Protein AF-A0AAW2TU10-F1 (afdb_monomer)

Structure (mmCIF, N/CA/C/O backbone):
data_AF-A0AAW2TU10-F1
#
_entry.id   AF-A0AAW2TU10-F1
#
loop_
_atom_site.group_PDB
_atom_site.id
_atom_site.type_symbol
_atom_site.label_atom_id
_atom_site.label_alt_id
_atom_site.label_comp_id
_atom_site.label_asym_id
_atom_site.label_entity_id
_atom_site.label_seq_id
_atom_site.pdbx_PDB_ins_code
_atom_site.Cartn_x
_atom_site.Cartn_y
_atom_site.Cartn_z
_atom_site.occupancy
_atom_site.B_iso_or_equiv
_atom_site.auth_seq_id
_atom_site.auth_comp_id
_atom_site.auth_asym_id
_atom_site.auth_atom_id
_atom_site.pdbx_PDB_model_num
ATOM 1 N N . MET A 1 1 ? -33.633 -4.666 -66.657 1.00 37.41 1 MET A N 1
ATOM 2 C CA . MET A 1 1 ? -32.941 -5.934 -66.946 1.00 37.41 1 MET A CA 1
ATOM 3 C C . MET A 1 1 ? -31.735 -5.955 -66.036 1.00 37.41 1 MET A C 1
ATOM 5 O O . MET A 1 1 ? -30.834 -5.162 -66.259 1.00 37.41 1 MET A O 1
ATOM 9 N N . GLU A 1 2 ? -31.942 -6.412 -64.800 1.00 37.62 2 GLU A N 1
ATOM 10 C CA . GLU A 1 2 ? -31.821 -7.821 -64.332 1.00 37.62 2 GLU A CA 1
ATOM 11 C C . GLU A 1 2 ? -30.441 -7.938 -63.654 1.00 37.62 2 GLU A C 1
ATOM 13 O O . GLU A 1 2 ? -29.448 -7.548 -64.259 1.00 37.62 2 GLU A O 1
ATOM 18 N N . GLU A 1 3 ? -30.399 -8.005 -62.314 1.00 40.38 3 GLU A N 1
ATOM 19 C CA . GLU A 1 3 ? -30.265 -9.246 -61.502 1.00 40.38 3 GLU A CA 1
ATOM 20 C C . GLU A 1 3 ? -28.867 -9.877 -61.690 1.00 40.38 3 GLU A C 1
ATOM 22 O O . GLU A 1 3 ? -28.366 -9.919 -62.801 1.00 40.38 3 GLU A O 1
ATOM 27 N N . GLU A 1 4 ? -28.089 -10.367 -60.729 1.00 40.44 4 GLU A N 1
ATOM 28 C CA . GLU A 1 4 ? -28.234 -10.842 -59.349 1.00 40.44 4 GLU A CA 1
ATOM 29 C C . GLU A 1 4 ? -26.765 -11.012 -58.853 1.00 40.44 4 GLU A C 1
ATOM 31 O O . GLU A 1 4 ? -25.852 -11.184 -59.658 1.00 40.44 4 GLU A O 1
ATOM 36 N N . GLY A 1 5 ? -26.413 -10.802 -57.583 1.00 38.91 5 GLY A N 1
ATOM 37 C CA . GLY A 1 5 ? -26.233 -11.925 -56.652 1.00 38.91 5 GLY A CA 1
ATOM 38 C C . GLY A 1 5 ? -24.847 -12.595 -56.723 1.00 38.91 5 GLY A C 1
ATOM 39 O O . GLY A 1 5 ? -24.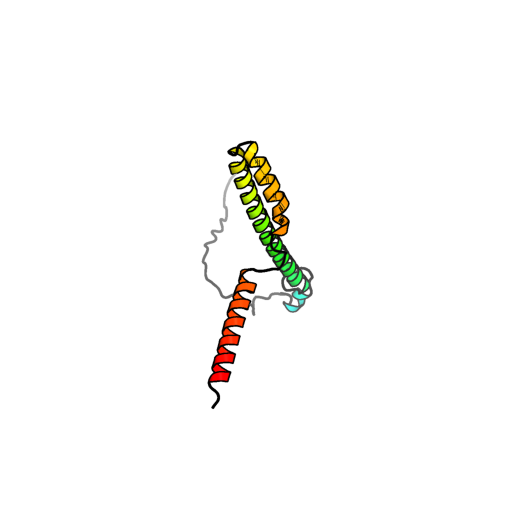516 -13.261 -57.694 1.00 38.91 5 GLY A O 1
ATOM 40 N N . GLY A 1 6 ? -24.033 -12.487 -55.662 1.00 33.84 6 GLY A N 1
ATOM 41 C CA . GLY A 1 6 ? -22.797 -13.281 -55.566 1.00 33.84 6 GLY A CA 1
ATOM 42 C C . GLY A 1 6 ? -21.847 -12.897 -54.434 1.00 33.84 6 GLY A C 1
ATOM 43 O O . GLY A 1 6 ? -20.725 -12.464 -54.681 1.00 33.84 6 GLY A O 1
ATOM 44 N N . GLY A 1 7 ? -22.287 -13.030 -53.180 1.00 38.28 7 GLY A N 1
ATOM 45 C CA . GLY A 1 7 ? -21.441 -12.822 -52.004 1.00 38.28 7 GLY A CA 1
ATOM 46 C C . GLY A 1 7 ? -20.338 -13.880 -51.877 1.00 38.28 7 GLY A C 1
ATOM 47 O O . GLY A 1 7 ? -20.618 -15.065 -51.720 1.00 38.28 7 GLY A O 1
ATOM 48 N N . PHE A 1 8 ? -19.075 -13.448 -51.875 1.00 37.19 8 PHE A N 1
ATOM 49 C CA . PHE A 1 8 ? -17.933 -14.286 -51.499 1.00 37.19 8 PHE A CA 1
ATOM 50 C C . PHE A 1 8 ? -17.799 -14.331 -49.970 1.00 37.19 8 PHE A C 1
ATOM 52 O O . PHE A 1 8 ? -17.086 -13.539 -49.354 1.00 37.19 8 PHE A O 1
ATOM 59 N N . GLY A 1 9 ? -18.508 -15.268 -49.341 1.00 45.56 9 GLY A N 1
ATOM 60 C CA . GLY A 1 9 ? -18.289 -15.629 -47.943 1.00 45.56 9 GLY A CA 1
ATOM 61 C C . GLY A 1 9 ? -16.978 -16.401 -47.788 1.00 45.56 9 GLY A C 1
ATOM 62 O O . GLY A 1 9 ? -16.918 -17.589 -48.095 1.00 45.56 9 GLY A O 1
ATOM 63 N N . LEU A 1 10 ? -15.920 -15.754 -47.287 1.00 49.28 10 LEU A N 1
ATOM 64 C CA . LEU A 1 10 ? -14.725 -16.467 -46.833 1.00 49.28 10 LEU A CA 1
ATOM 65 C C . LEU A 1 10 ? -15.007 -17.138 -45.481 1.00 49.28 10 LEU A C 1
ATOM 67 O O . LEU A 1 10 ? -14.795 -16.564 -44.413 1.00 49.28 10 LEU A O 1
ATOM 71 N N . SER A 1 11 ? -15.461 -18.388 -45.557 1.00 50.28 11 SER A N 1
ATOM 72 C CA . SER A 1 11 ? -15.429 -19.364 -44.468 1.00 50.28 11 SER A CA 1
ATOM 73 C C . SER A 1 11 ? -13.989 -19.553 -43.985 1.00 50.28 11 SER A C 1
ATOM 75 O O . SER A 1 11 ? -13.202 -20.292 -44.581 1.00 50.28 11 SER A O 1
ATOM 77 N N . LYS A 1 12 ? -13.617 -18.867 -42.902 1.00 54.81 12 LYS A N 1
ATOM 78 C CA . LYS A 1 12 ? -12.329 -19.054 -42.234 1.00 54.81 12 LYS A CA 1
ATOM 79 C C . LYS A 1 12 ? -12.439 -20.256 -41.299 1.00 54.81 12 LYS A C 1
ATOM 81 O O . LYS A 1 12 ? -12.749 -20.106 -40.122 1.00 54.81 12 LYS A O 1
ATOM 86 N N . ASN A 1 13 ? -12.192 -21.448 -41.842 1.00 47.38 13 ASN A N 1
ATOM 87 C CA . ASN A 1 13 ? -11.979 -22.642 -41.032 1.00 47.38 13 ASN A CA 1
ATOM 88 C C . ASN A 1 13 ? -10.732 -22.434 -40.166 1.00 47.38 13 ASN A C 1
ATOM 90 O O . ASN A 1 13 ? -9.606 -22.384 -40.663 1.00 47.38 13 ASN A O 1
ATOM 94 N N . SER A 1 14 ? -10.958 -22.305 -38.863 1.00 49.09 14 SER A N 1
ATOM 95 C CA . SER A 1 14 ? -9.942 -22.357 -37.821 1.00 49.09 14 SER A CA 1
ATOM 96 C C . SER A 1 14 ? -9.292 -23.739 -37.811 1.00 49.09 14 SER A C 1
ATOM 98 O O . SER A 1 14 ? -9.788 -24.657 -37.165 1.00 49.09 14 SER A O 1
ATOM 100 N N . SER A 1 15 ? -8.175 -23.902 -38.517 1.00 46.59 15 SER A N 1
ATOM 101 C CA . SER A 1 15 ? -7.210 -24.947 -38.183 1.00 46.59 15 SER A CA 1
ATOM 102 C C . SER A 1 15 ? -6.131 -24.326 -37.310 1.00 46.59 15 SER A C 1
ATOM 104 O O . SER A 1 15 ? -5.138 -23.782 -37.798 1.00 46.59 15 SER A O 1
ATOM 106 N N . ASP A 1 16 ? -6.391 -24.394 -36.009 1.00 51.12 16 ASP A N 1
ATOM 107 C CA . ASP A 1 16 ? -5.378 -24.437 -34.968 1.00 51.12 16 ASP A CA 1
ATOM 108 C C . ASP A 1 16 ? -4.327 -25.484 -35.360 1.00 51.12 16 ASP A C 1
ATOM 110 O O . ASP A 1 16 ? -4.560 -26.694 -35.336 1.00 51.12 16 ASP A O 1
ATOM 114 N N . LYS A 1 17 ? -3.182 -24.997 -35.826 1.00 44.06 17 LYS A N 1
ATOM 115 C CA . LYS A 1 17 ? -1.930 -25.725 -35.725 1.00 44.06 17 LYS A CA 1
ATOM 116 C C . LYS A 1 17 ? -0.949 -24.751 -35.119 1.00 44.06 17 LYS A C 1
ATOM 118 O O . LYS A 1 17 ? -0.624 -23.746 -35.752 1.00 44.06 17 LYS A O 1
ATOM 123 N N . GLY A 1 18 ? -0.527 -25.061 -33.895 1.00 52.75 18 GLY A N 1
ATOM 124 C CA . GLY A 1 18 ? 0.584 -24.447 -33.179 1.00 52.75 18 GLY A CA 1
ATOM 125 C C . GLY A 1 18 ? 1.866 -24.481 -34.005 1.00 52.75 18 GLY A C 1
ATOM 126 O O . GLY A 1 18 ? 2.749 -25.302 -33.786 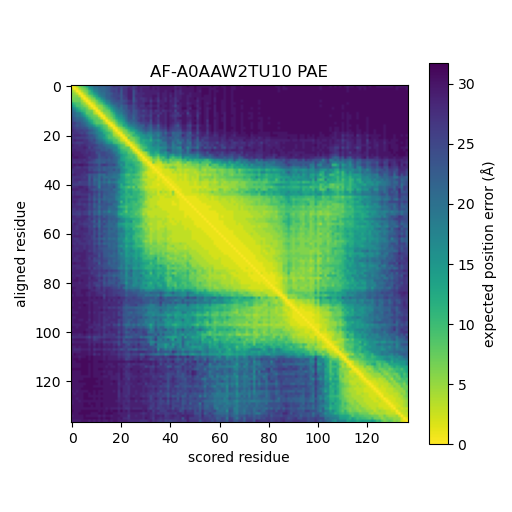1.00 52.75 18 GLY A O 1
ATOM 127 N N . GLY A 1 19 ? 1.933 -23.596 -34.995 1.00 47.69 19 GLY A N 1
ATOM 128 C CA . GLY A 1 19 ? 3.115 -23.317 -35.774 1.00 47.69 19 GLY A CA 1
ATOM 129 C C . GLY A 1 19 ? 4.019 -22.469 -34.912 1.00 47.69 19 GLY A C 1
ATOM 130 O O . GLY A 1 19 ? 3.788 -21.269 -34.766 1.00 47.69 19 GLY A O 1
ATOM 131 N N . GLU A 1 20 ? 5.019 -23.120 -34.331 1.00 56.62 20 GLU A N 1
ATOM 132 C CA . GLU A 1 20 ? 6.250 -22.486 -33.890 1.00 56.62 20 GLU A CA 1
ATOM 133 C C . GLU A 1 20 ? 6.677 -21.489 -34.972 1.00 56.62 20 GLU A C 1
ATOM 135 O O . GLU A 1 20 ? 7.026 -21.842 -36.100 1.00 56.62 20 GLU A O 1
ATOM 140 N N . VAL A 1 21 ? 6.475 -20.208 -34.674 1.00 56.91 21 VAL A N 1
ATOM 141 C CA . VAL A 1 21 ? 6.732 -19.135 -35.624 1.00 56.91 21 VAL A CA 1
ATOM 142 C C . VAL A 1 21 ? 8.235 -18.922 -35.615 1.00 56.91 21 VAL A C 1
ATOM 144 O O . VAL A 1 21 ? 8.762 -18.257 -34.728 1.00 56.91 21 VAL A O 1
ATOM 147 N N . ASP A 1 22 ? 8.926 -19.504 -36.594 1.00 57.62 22 ASP A N 1
ATOM 148 C CA . ASP A 1 22 ? 10.341 -19.245 -36.837 1.00 57.62 22 ASP A CA 1
ATOM 149 C C . ASP A 1 22 ? 10.561 -17.742 -37.058 1.00 57.62 22 ASP A C 1
ATOM 151 O O . ASP A 1 22 ? 10.367 -17.186 -38.146 1.00 57.62 22 ASP A O 1
ATOM 155 N N . TYR A 1 23 ? 10.993 -17.058 -35.999 1.00 57.81 23 TYR A N 1
ATOM 156 C CA . TYR A 1 23 ? 11.267 -15.617 -35.993 1.00 57.81 23 TYR A CA 1
ATOM 157 C C . TYR A 1 23 ? 12.421 -15.214 -36.923 1.00 57.81 23 TYR A C 1
ATOM 159 O O . TYR A 1 23 ? 12.670 -14.026 -37.120 1.00 57.81 23 TYR A O 1
ATOM 167 N N . LYS A 1 24 ? 13.141 -16.186 -37.497 1.00 60.34 24 LYS A N 1
ATOM 168 C CA . LYS A 1 24 ? 14.327 -15.953 -38.328 1.00 60.34 24 LYS A CA 1
ATOM 169 C C . LYS A 1 24 ? 14.009 -15.503 -39.754 1.00 60.34 24 LYS A C 1
ATOM 171 O O . LYS A 1 24 ? 14.825 -14.805 -40.344 1.00 60.34 24 LYS A O 1
ATOM 176 N N . THR A 1 25 ? 12.846 -15.850 -40.303 1.00 59.31 25 THR A N 1
ATOM 177 C CA . THR A 1 25 ? 12.554 -15.654 -41.740 1.00 59.31 25 THR A CA 1
ATOM 178 C C . THR A 1 25 ? 11.332 -14.780 -42.023 1.00 59.31 25 THR A C 1
ATOM 180 O O . THR A 1 25 ? 11.149 -14.343 -43.155 1.00 59.31 25 THR A O 1
ATOM 183 N N . LYS A 1 26 ? 10.521 -14.449 -41.008 1.00 55.91 26 LYS A N 1
ATOM 184 C CA . LYS A 1 26 ? 9.348 -13.556 -41.131 1.00 55.91 26 LYS A CA 1
ATOM 185 C C . LYS A 1 26 ? 9.603 -12.097 -40.735 1.00 55.91 26 LYS A C 1
ATOM 187 O O . LYS A 1 26 ? 8.665 -11.308 -40.664 1.00 55.91 26 LYS A O 1
ATOM 192 N N . ALA A 1 27 ? 10.852 -11.714 -40.489 1.00 58.12 27 ALA A N 1
ATOM 193 C CA . ALA A 1 27 ? 11.223 -10.347 -40.138 1.00 58.12 27 ALA A CA 1
ATOM 194 C C . ALA A 1 27 ? 11.395 -9.468 -41.393 1.00 58.12 27 ALA A C 1
ATOM 196 O O . ALA A 1 27 ? 12.466 -8.920 -41.638 1.00 58.12 27 ALA A O 1
ATOM 197 N N . GLY A 1 28 ? 10.347 -9.326 -42.210 1.00 58.50 28 GLY A N 1
ATOM 198 C CA . GLY A 1 28 ? 10.316 -8.269 -43.223 1.00 58.50 28 GLY A CA 1
ATOM 199 C C . GLY A 1 28 ? 10.424 -6.913 -42.525 1.00 58.50 28 GLY A C 1
ATOM 200 O O . GLY A 1 28 ? 9.566 -6.593 -41.710 1.00 58.50 28 GLY A O 1
ATOM 201 N N . THR A 1 29 ? 11.506 -6.167 -42.771 1.00 59.38 29 THR A N 1
ATOM 202 C CA . THR A 1 29 ? 11.783 -4.810 -42.245 1.00 59.38 29 THR A CA 1
ATOM 203 C C . THR A 1 29 ? 11.436 -4.611 -40.759 1.00 59.38 29 THR A C 1
ATOM 205 O O . THR A 1 29 ? 11.076 -3.518 -40.323 1.00 59.38 29 THR A O 1
ATOM 208 N N . ALA A 1 30 ? 11.526 -5.665 -39.945 1.00 65.69 30 ALA A N 1
ATOM 209 C CA . ALA A 1 30 ? 11.261 -5.558 -38.523 1.00 65.69 30 ALA A CA 1
ATOM 210 C C . ALA A 1 30 ? 12.488 -4.918 -37.884 1.00 65.69 30 ALA A C 1
ATOM 212 O O . ALA A 1 30 ? 13.593 -5.463 -37.927 1.00 65.69 30 ALA A O 1
ATOM 213 N N . TRP A 1 31 ? 12.309 -3.723 -37.328 1.00 69.00 31 TRP A N 1
ATOM 214 C CA . TRP A 1 31 ? 13.374 -3.059 -36.595 1.00 69.00 31 TRP A CA 1
ATOM 215 C C . TRP A 1 31 ? 13.884 -3.965 -35.474 1.00 69.00 31 TRP A C 1
ATOM 217 O O . TRP A 1 31 ? 13.093 -4.612 -34.785 1.00 69.00 31 TRP A O 1
ATOM 227 N N . SER A 1 32 ? 15.208 -4.019 -35.296 1.00 84.12 32 SER A N 1
ATOM 228 C CA . SER A 1 32 ? 15.818 -4.881 -34.285 1.00 84.12 32 SER A CA 1
ATOM 229 C C . SER A 1 32 ? 15.221 -4.591 -32.904 1.00 84.12 32 SER A C 1
ATOM 231 O O . SER A 1 32 ? 14.935 -3.445 -32.552 1.00 84.12 32 SER A O 1
ATOM 233 N N . HIS A 1 33 ? 15.041 -5.631 -32.090 1.00 75.12 33 HIS A N 1
ATOM 234 C CA . HIS A 1 33 ? 14.483 -5.500 -30.740 1.00 75.12 33 HIS A CA 1
ATOM 235 C C . HIS A 1 33 ? 15.261 -4.483 -29.877 1.00 75.12 33 HIS A C 1
ATOM 237 O O . HIS A 1 33 ? 14.684 -3.736 -29.088 1.00 75.12 33 HIS A O 1
ATOM 243 N N . SER A 1 34 ? 16.574 -4.385 -30.112 1.00 81.12 34 SER A N 1
ATOM 244 C CA . SER A 1 34 ? 17.448 -3.374 -29.510 1.00 81.12 34 SER A CA 1
ATOM 245 C C . SER A 1 34 ? 17.040 -1.936 -29.876 1.00 81.12 34 SER A C 1
ATOM 247 O O . SER A 1 34 ? 16.982 -1.071 -29.003 1.00 81.12 34 SER A O 1
ATOM 249 N N . PHE A 1 35 ? 16.668 -1.674 -31.134 1.00 85.50 35 PHE A N 1
ATOM 250 C CA . PHE A 1 35 ? 16.185 -0.360 -31.578 1.00 85.50 35 PHE A CA 1
ATOM 251 C C . PHE A 1 35 ? 14.812 -0.005 -30.996 1.00 85.50 35 PHE A C 1
ATOM 253 O O . PHE A 1 35 ? 14.539 1.160 -30.705 1.00 85.50 35 PHE A O 1
ATOM 260 N N . LEU A 1 36 ? 13.940 -0.994 -30.791 1.00 86.06 36 LEU A N 1
ATOM 261 C CA . LEU A 1 36 ? 12.633 -0.771 -30.172 1.00 86.06 36 LEU A CA 1
ATOM 262 C C . LEU A 1 36 ? 12.752 -0.399 -28.689 1.00 86.06 36 LEU A C 1
ATOM 264 O O . LEU A 1 36 ? 12.012 0.464 -28.233 1.00 86.06 36 LEU A O 1
ATOM 268 N N . ASN A 1 37 ? 13.727 -0.946 -27.959 1.00 86.50 37 ASN A N 1
ATOM 269 C CA . ASN A 1 37 ? 13.970 -0.593 -26.553 1.00 86.50 37 ASN A CA 1
ATOM 270 C C . ASN A 1 37 ? 14.380 0.872 -26.337 1.00 86.50 37 ASN A C 1
ATOM 272 O O . ASN A 1 37 ? 14.133 1.417 -25.258 1.00 86.50 37 ASN A O 1
ATOM 276 N N . GLN A 1 38 ? 14.939 1.519 -27.366 1.00 86.50 38 GLN A N 1
ATOM 277 C CA . GLN A 1 38 ? 15.234 2.957 -27.352 1.00 86.50 38 GLN A CA 1
ATOM 278 C C . GLN A 1 38 ? 13.970 3.819 -27.398 1.00 86.50 38 GLN A C 1
ATOM 280 O O . GLN A 1 38 ? 14.013 5.021 -27.143 1.00 86.50 38 GLN A O 1
ATOM 285 N N . LYS A 1 39 ? 12.825 3.226 -27.741 1.00 89.81 39 LYS A N 1
ATOM 286 C CA . LYS A 1 39 ? 11.570 3.954 -27.868 1.00 89.81 39 LYS A CA 1
ATOM 287 C C . LYS A 1 39 ? 10.877 4.046 -26.506 1.00 89.81 39 LYS A C 1
ATOM 289 O O . LYS A 1 39 ? 10.785 3.049 -25.786 1.00 89.81 39 LYS A O 1
ATOM 294 N N . PRO A 1 40 ? 10.307 5.213 -26.164 1.00 91.69 40 PRO A N 1
ATOM 295 C CA . PRO A 1 40 ? 9.758 5.474 -24.831 1.00 91.69 40 PRO A CA 1
ATOM 296 C C . PRO A 1 40 ? 8.505 4.652 -24.507 1.00 91.69 40 PRO A C 1
ATOM 298 O O . PRO A 1 40 ? 8.132 4.526 -23.343 1.00 91.69 40 PRO A O 1
ATOM 301 N N . TRP A 1 41 ? 7.848 4.099 -25.522 1.00 91.19 41 TRP A N 1
ATOM 302 C CA . TRP A 1 41 ? 6.628 3.304 -25.411 1.00 91.19 41 TRP A CA 1
ATOM 303 C C . TRP A 1 41 ? 6.887 1.795 -25.398 1.00 91.19 41 TRP A C 1
ATOM 305 O O . TRP A 1 41 ? 5.951 1.017 -25.230 1.00 91.19 41 TRP A O 1
ATOM 315 N N . HIS A 1 42 ? 8.133 1.350 -25.580 1.00 93.31 42 HIS A N 1
ATOM 316 C CA . HIS A 1 42 ? 8.412 -0.078 -25.622 1.00 93.31 42 HIS A CA 1
ATOM 317 C C . HIS A 1 42 ? 8.353 -0.678 -24.208 1.00 93.31 42 HIS A C 1
ATOM 319 O O . HIS A 1 42 ? 8.995 -0.149 -23.294 1.00 93.31 42 HIS A O 1
ATOM 325 N N . PRO A 1 43 ? 7.611 -1.776 -23.988 1.00 90.88 43 PRO A N 1
ATOM 326 C CA . PRO A 1 43 ? 7.344 -2.298 -22.646 1.00 90.88 43 PRO A CA 1
ATOM 327 C C . PRO A 1 43 ? 8.609 -2.769 -21.921 1.00 90.88 43 PRO A C 1
ATOM 329 O O . PRO A 1 43 ? 8.710 -2.643 -20.704 1.00 90.88 43 PRO A O 1
ATOM 3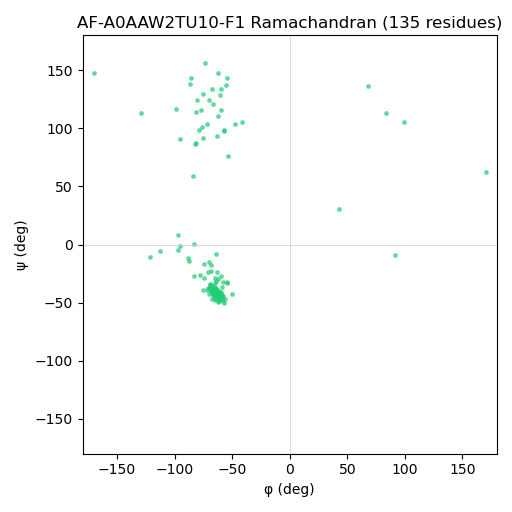32 N N . LEU A 1 44 ? 9.600 -3.257 -22.672 1.00 88.94 44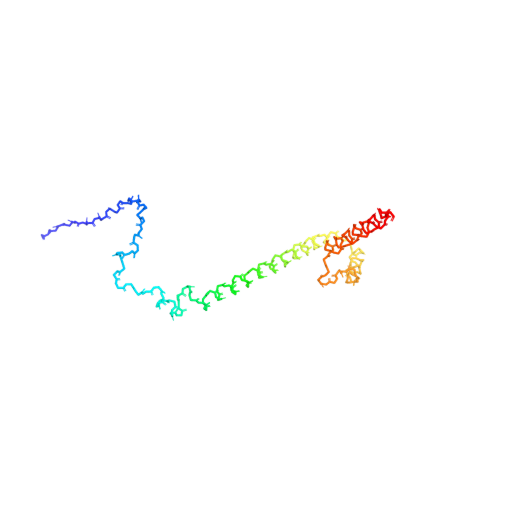 LEU A N 1
ATOM 333 C CA . LEU A 1 44 ? 10.885 -3.709 -22.135 1.00 88.94 44 LEU A CA 1
ATOM 334 C C . LEU A 1 44 ? 11.888 -2.567 -21.922 1.00 88.94 44 LEU A C 1
ATOM 336 O O . LEU A 1 44 ? 12.986 -2.814 -21.435 1.00 88.94 44 LEU A O 1
ATOM 340 N N . SER A 1 45 ? 11.529 -1.318 -22.225 1.00 92.94 45 SER A N 1
ATOM 341 C CA . SER A 1 45 ? 12.367 -0.168 -21.885 1.00 92.94 45 SER A CA 1
ATOM 342 C C . SER A 1 45 ? 12.425 0.015 -20.361 1.00 92.94 45 SER A C 1
ATOM 344 O O . SER A 1 45 ? 11.391 -0.019 -19.688 1.00 92.94 45 SER A O 1
ATOM 346 N N . TYR A 1 46 ? 13.618 0.237 -19.801 1.00 91.69 46 TYR A N 1
ATOM 347 C CA . TYR A 1 46 ? 13.829 0.375 -18.351 1.00 91.69 46 TYR A CA 1
ATOM 348 C C . TYR A 1 46 ? 12.877 1.384 -17.664 1.00 91.69 46 TYR A C 1
ATOM 350 O O . TYR A 1 46 ? 12.305 1.045 -16.623 1.00 91.69 46 TYR A O 1
ATOM 358 N N . PRO A 1 47 ? 12.590 2.575 -18.234 1.00 95.56 47 PRO A N 1
ATOM 359 C CA . PRO A 1 47 ? 11.612 3.499 -17.658 1.00 95.56 47 PRO A CA 1
ATOM 360 C C . PRO A 1 47 ? 10.205 2.902 -17.521 1.00 95.56 47 PRO A C 1
ATOM 362 O O . PRO A 1 47 ? 9.518 3.180 -16.540 1.00 95.56 47 PRO A O 1
ATOM 365 N N . ASN A 1 48 ? 9.771 2.068 -18.469 1.00 94.00 48 ASN A N 1
ATOM 366 C CA . ASN A 1 48 ? 8.466 1.407 -18.413 1.00 94.00 48 ASN A CA 1
ATOM 367 C C . ASN A 1 48 ? 8.451 0.262 -17.406 1.00 94.00 48 ASN A C 1
ATOM 369 O O . ASN A 1 48 ? 7.488 0.147 -16.650 1.00 94.00 48 ASN A O 1
ATOM 373 N N . GLN A 1 49 ? 9.534 -0.511 -17.315 1.00 94.19 49 GLN A N 1
ATOM 374 C CA . GLN A 1 49 ? 9.682 -1.526 -16.271 1.00 94.19 49 GLN A CA 1
ATOM 375 C C . GLN A 1 49 ? 9.607 -0.896 -14.871 1.00 94.19 49 GLN A C 1
ATOM 377 O O . GLN A 1 49 ? 8.870 -1.380 -14.015 1.00 94.19 49 GLN A O 1
ATOM 382 N N . ARG A 1 50 ? 10.273 0.249 -14.658 1.00 95.75 50 ARG A N 1
ATOM 383 C CA . ARG A 1 50 ? 10.190 1.005 -13.398 1.00 95.75 50 ARG A CA 1
ATOM 384 C C . ARG A 1 50 ? 8.774 1.509 -13.115 1.00 95.75 50 ARG A C 1
ATOM 386 O O . ARG A 1 50 ? 8.320 1.418 -11.980 1.00 95.75 50 ARG A O 1
ATOM 393 N N . ARG A 1 51 ? 8.068 2.050 -14.115 1.00 95.75 51 ARG A N 1
ATOM 394 C CA . ARG A 1 51 ? 6.668 2.491 -13.950 1.00 95.75 51 ARG A CA 1
ATOM 395 C C . ARG A 1 51 ? 5.762 1.327 -13.563 1.00 95.75 51 ARG A C 1
ATOM 397 O O . ARG A 1 51 ? 4.982 1.475 -12.629 1.00 95.75 51 ARG A O 1
ATOM 404 N N . LYS A 1 52 ? 5.908 0.183 -14.239 1.00 95.75 52 LYS A N 1
ATOM 405 C CA . LYS A 1 52 ? 5.189 -1.053 -13.920 1.00 95.75 52 LYS A CA 1
ATOM 406 C C . LYS A 1 52 ? 5.457 -1.471 -12.474 1.00 95.75 52 LYS A C 1
ATOM 408 O O . LYS A 1 52 ? 4.509 -1.620 -11.716 1.00 95.75 52 LYS A O 1
ATOM 413 N N . TRP A 1 53 ? 6.724 -1.528 -12.068 1.00 96.62 53 TRP A N 1
ATOM 414 C CA . TRP A 1 53 ? 7.105 -1.856 -10.694 1.00 96.62 53 TRP A CA 1
ATOM 415 C C . TRP A 1 53 ? 6.490 -0.898 -9.666 1.00 96.62 53 TRP A C 1
ATOM 417 O O . TRP A 1 53 ? 5.898 -1.332 -8.686 1.00 96.62 53 TRP A O 1
ATOM 427 N N . ILE A 1 54 ? 6.583 0.418 -9.881 1.00 96.75 54 ILE A N 1
ATOM 428 C CA . ILE A 1 54 ? 6.003 1.408 -8.957 1.00 96.75 54 ILE A CA 1
ATOM 429 C C . ILE A 1 54 ? 4.486 1.245 -8.873 1.00 96.75 54 ILE A C 1
ATOM 431 O O . ILE A 1 54 ? 3.928 1.331 -7.779 1.00 96.75 54 ILE A O 1
ATOM 435 N N . ALA A 1 55 ? 3.821 1.004 -10.003 1.00 97.44 55 ALA A N 1
ATOM 436 C CA . ALA A 1 55 ? 2.386 0.766 -10.038 1.00 97.44 55 ALA A CA 1
ATOM 437 C C . ALA A 1 55 ? 2.014 -0.504 -9.260 1.00 97.44 55 ALA A C 1
ATOM 439 O O . ALA A 1 55 ? 1.107 -0.452 -8.434 1.00 97.44 55 ALA A O 1
ATOM 440 N N . GLU A 1 56 ? 2.752 -1.599 -9.446 1.00 96.69 56 GLU A N 1
ATOM 441 C CA . GLU A 1 56 ? 2.573 -2.857 -8.710 1.00 96.69 56 GLU A CA 1
ATOM 442 C C . GLU A 1 56 ? 2.777 -2.670 -7.203 1.00 96.69 56 GLU A C 1
ATOM 444 O O . GLU A 1 56 ? 1.925 -3.063 -6.408 1.00 96.69 56 GLU A O 1
ATOM 449 N N . GLN A 1 57 ? 3.857 -1.996 -6.798 1.00 97.00 57 GLN A N 1
ATOM 450 C CA . GLN A 1 57 ? 4.134 -1.709 -5.388 1.00 97.00 57 GLN A CA 1
ATOM 451 C C . GLN A 1 57 ? 3.063 -0.806 -4.771 1.00 97.00 57 GLN A C 1
ATOM 453 O O . GLN A 1 57 ? 2.586 -1.053 -3.664 1.00 97.00 57 GLN A O 1
ATOM 458 N N . THR A 1 58 ? 2.639 0.229 -5.496 1.00 97.31 58 THR A N 1
ATOM 459 C CA . THR A 1 58 ? 1.596 1.152 -5.030 1.00 97.31 58 THR A CA 1
ATOM 460 C C . THR A 1 58 ? 0.247 0.445 -4.921 1.00 97.31 58 THR A C 1
ATOM 462 O O . THR A 1 58 ? -0.487 0.679 -3.962 1.00 97.31 58 THR A O 1
ATOM 465 N N . HIS A 1 59 ? -0.076 -0.434 -5.871 1.00 96.62 59 HIS A N 1
ATOM 466 C CA . HIS A 1 59 ? -1.295 -1.235 -5.851 1.00 96.62 59 HIS A CA 1
ATOM 467 C C . HIS A 1 59 ? -1.304 -2.206 -4.669 1.00 96.62 59 HIS A C 1
ATOM 469 O O . HIS A 1 59 ? -2.264 -2.197 -3.902 1.00 96.62 59 HIS A O 1
ATOM 475 N N . SER A 1 60 ? -0.209 -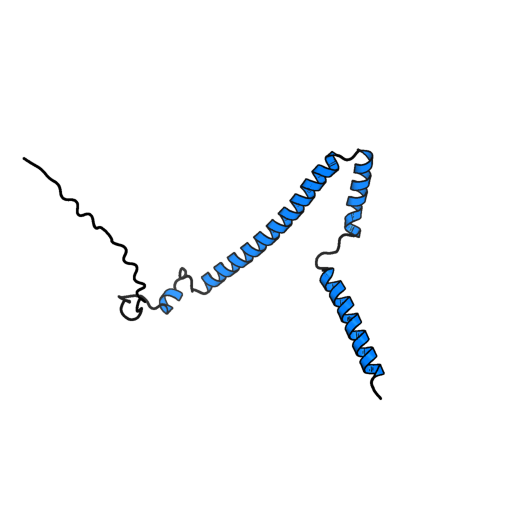2.943 -4.458 1.00 96.56 60 SER A N 1
ATOM 476 C CA . SER A 1 60 ? -0.033 -3.844 -3.311 1.00 96.56 60 SER A CA 1
ATOM 477 C C . SER A 1 60 ? -0.209 -3.108 -1.976 1.00 96.56 60 SER A C 1
ATOM 479 O O . SER A 1 60 ? -0.998 -3.515 -1.124 1.00 96.56 60 SER A O 1
ATOM 481 N N . GLN A 1 61 ? 0.421 -1.939 -1.819 1.00 95.38 61 GLN A N 1
ATOM 482 C CA . GLN A 1 61 ? 0.261 -1.124 -0.611 1.00 95.38 61 GLN A CA 1
ATOM 483 C C . GLN A 1 61 ? -1.164 -0.584 -0.439 1.00 95.38 61 GLN A C 1
ATOM 485 O O . GLN A 1 61 ? -1.682 -0.537 0.677 1.00 95.38 61 GLN A O 1
ATOM 490 N N . LYS A 1 62 ? -1.818 -0.160 -1.528 1.00 96.25 62 LYS A N 1
ATOM 491 C CA . LYS A 1 62 ? -3.212 0.305 -1.487 1.00 96.25 62 LYS A CA 1
ATOM 492 C C . LYS A 1 62 ? -4.154 -0.826 -1.083 1.00 96.25 62 LYS A C 1
ATOM 494 O O . LYS A 1 62 ? -5.049 -0.580 -0.281 1.00 96.25 62 LYS A O 1
ATOM 499 N N . GLN A 1 63 ? -3.936 -2.029 -1.602 1.00 96.25 63 GLN A N 1
ATOM 500 C CA . GLN A 1 63 ? -4.711 -3.211 -1.251 1.00 96.25 63 GLN A CA 1
ATOM 501 C C . GLN A 1 63 ? -4.558 -3.540 0.238 1.00 96.25 63 GLN A C 1
ATOM 503 O O . GLN A 1 63 ? -5.562 -3.619 0.938 1.00 96.25 63 GLN A O 1
ATOM 508 N N . ARG A 1 64 ? -3.323 -3.587 0.751 1.00 94.25 64 ARG A N 1
ATOM 509 C CA . ARG A 1 64 ? -3.062 -3.848 2.174 1.00 94.25 64 ARG A CA 1
ATOM 510 C C . ARG A 1 64 ? -3.742 -2.827 3.093 1.00 94.25 64 ARG A C 1
ATOM 512 O O . ARG A 1 64 ? -4.371 -3.201 4.075 1.00 94.25 64 ARG A O 1
ATOM 519 N N . ARG A 1 65 ? -3.672 -1.532 2.752 1.00 92.81 65 ARG A N 1
ATOM 520 C CA . ARG A 1 65 ? -4.383 -0.486 3.512 1.00 92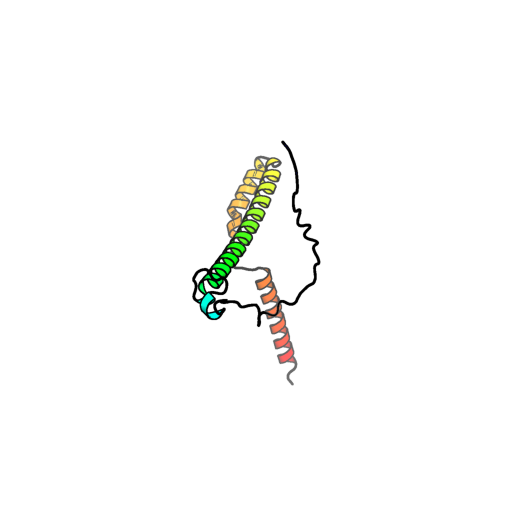.81 65 ARG A CA 1
ATOM 521 C C . ARG A 1 65 ? -5.902 -0.623 3.414 1.00 92.81 65 ARG A C 1
ATOM 523 O O . ARG A 1 65 ? -6.589 -0.381 4.395 1.00 92.81 65 ARG A O 1
ATOM 530 N N . ALA A 1 66 ? -6.434 -0.982 2.247 1.00 95.19 66 ALA A N 1
ATOM 531 C CA . ALA A 1 66 ? -7.871 -1.187 2.080 1.00 95.19 66 ALA A CA 1
ATOM 532 C C . ALA A 1 66 ? -8.374 -2.373 2.918 1.00 95.19 66 ALA A C 1
ATOM 534 O O . ALA A 1 66 ? -9.442 -2.279 3.514 1.00 95.19 66 ALA A O 1
ATOM 535 N N . GLU A 1 67 ? -7.592 -3.450 3.013 1.00 94.12 67 GLU A N 1
ATOM 536 C CA . GLU A 1 67 ? -7.880 -4.600 3.876 1.00 94.12 67 GLU A CA 1
ATOM 537 C C . GLU A 1 67 ? -7.851 -4.220 5.366 1.00 94.12 67 GLU A C 1
ATOM 539 O O . GLU A 1 67 ? -8.744 -4.613 6.116 1.00 94.12 67 GLU A O 1
ATOM 544 N N . GLU A 1 68 ? -6.881 -3.404 5.796 1.00 91.06 68 GLU A N 1
ATOM 545 C CA . GLU A 1 68 ? -6.824 -2.874 7.168 1.00 91.06 68 GLU A CA 1
ATOM 546 C C . GLU A 1 68 ? -8.051 -2.019 7.503 1.00 91.06 68 GLU A C 1
ATOM 548 O O . GLU A 1 68 ? -8.715 -2.273 8.510 1.00 91.06 68 GLU A O 1
ATOM 553 N N . VAL A 1 69 ? -8.404 -1.076 6.624 1.00 93.62 69 VAL A N 1
ATOM 554 C CA . VAL A 1 69 ? -9.589 -0.220 6.785 1.00 93.62 69 VAL A CA 1
ATOM 555 C C . VAL A 1 69 ? -10.871 -1.052 6.800 1.00 93.62 69 VAL A C 1
ATOM 557 O O . VAL A 1 69 ? -11.747 -0.815 7.626 1.00 93.62 69 VAL A O 1
ATOM 560 N N . ALA A 1 70 ? -10.991 -2.059 5.931 1.00 94.38 70 ALA A N 1
ATOM 561 C CA . ALA A 1 70 ? -12.156 -2.941 5.910 1.00 94.38 70 ALA A CA 1
ATOM 562 C C . ALA A 1 70 ? -12.286 -3.751 7.211 1.00 94.38 70 ALA A C 1
ATOM 564 O O . ALA A 1 70 ? -13.392 -3.926 7.726 1.00 94.38 70 ALA A O 1
ATOM 565 N N . ARG A 1 71 ? -11.163 -4.212 7.775 1.00 92.19 71 ARG A N 1
ATOM 566 C CA . ARG A 1 71 ? -11.132 -4.927 9.057 1.00 92.19 71 ARG A CA 1
ATOM 567 C C . ARG A 1 71 ? -11.524 -4.024 10.227 1.00 92.19 71 ARG A C 1
ATOM 569 O O . ARG A 1 71 ? -12.228 -4.475 11.127 1.00 92.19 71 ARG A O 1
ATOM 576 N N . GLU A 1 72 ? -11.051 -2.782 10.252 1.00 89.00 72 GLU A N 1
ATOM 577 C CA . GLU A 1 72 ? -11.436 -1.793 11.269 1.00 89.00 72 GLU A CA 1
ATOM 578 C C . GLU A 1 72 ? -12.917 -1.432 11.149 1.00 89.00 72 GLU A C 1
ATOM 580 O O . GLU A 1 72 ? -13.648 -1.505 12.133 1.00 89.00 72 GLU A O 1
ATOM 585 N N . TYR A 1 73 ? -13.395 -1.183 9.930 1.00 92.62 73 TYR A N 1
ATOM 586 C CA . TYR A 1 73 ? -14.803 -0.907 9.667 1.00 92.62 73 TYR A CA 1
ATOM 587 C C . TYR A 1 73 ? -15.714 -2.057 10.115 1.00 92.62 73 TYR A C 1
ATOM 589 O O . TYR A 1 73 ? -16.729 -1.820 10.761 1.00 92.62 73 TYR A O 1
ATOM 597 N N . ALA A 1 74 ? -15.349 -3.311 9.833 1.00 93.06 74 ALA A N 1
ATOM 598 C CA . ALA A 1 74 ? -16.119 -4.469 10.287 1.00 93.06 74 ALA A CA 1
ATOM 599 C C . ALA A 1 74 ? -16.194 -4.554 11.824 1.00 93.06 74 ALA A C 1
ATOM 601 O O . ALA A 1 74 ? -17.259 -4.846 12.370 1.00 93.06 74 ALA A O 1
ATOM 602 N N . GLN A 1 75 ? -15.094 -4.248 12.522 1.00 90.06 75 GLN A N 1
ATOM 603 C CA . GLN A 1 75 ? -15.076 -4.177 13.987 1.00 90.06 75 GLN A CA 1
ATOM 604 C C . GLN A 1 75 ? -15.970 -3.048 14.513 1.00 90.06 75 GLN A C 1
ATOM 606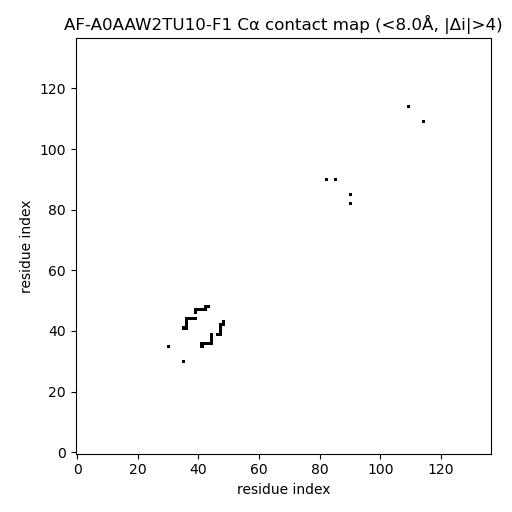 O O . GLN A 1 75 ? -16.723 -3.260 15.461 1.00 90.06 75 GLN A O 1
ATOM 611 N N . GLU A 1 76 ? -15.933 -1.866 13.894 1.00 86.50 76 GLU A N 1
ATOM 612 C CA . GLU A 1 76 ? -16.792 -0.742 14.278 1.00 86.50 76 GLU A CA 1
ATOM 613 C C . GLU A 1 76 ? -18.272 -1.032 14.022 1.00 86.50 76 GLU A C 1
ATOM 615 O O . GLU A 1 76 ? -19.110 -0.719 14.866 1.00 86.50 76 GLU A O 1
ATOM 620 N N . GLN A 1 77 ? -18.609 -1.667 12.897 1.00 91.00 77 GLN A N 1
ATOM 621 C CA . GLN A 1 77 ? -19.981 -2.085 12.612 1.00 91.00 77 GLN A CA 1
ATOM 622 C C . GLN A 1 77 ? -20.492 -3.067 13.669 1.00 91.00 77 GLN A C 1
ATOM 624 O O . GLN A 1 77 ? -21.589 -2.875 14.193 1.00 91.00 77 GLN A O 1
ATOM 629 N N . GLU A 1 78 ? -19.702 -4.079 14.032 1.00 87.12 78 GLU A N 1
ATOM 630 C CA . GLU A 1 78 ? -20.079 -5.032 15.081 1.00 87.12 78 GLU A CA 1
ATOM 631 C C . GLU A 1 78 ? -20.201 -4.346 16.449 1.00 87.12 78 GLU A C 1
ATOM 633 O O . GLU A 1 78 ? -21.180 -4.555 17.164 1.00 87.12 78 GLU A O 1
ATOM 638 N N . PHE A 1 79 ? -19.284 -3.437 16.784 1.00 86.50 79 PHE A N 1
ATOM 639 C CA . PHE A 1 79 ? -19.370 -2.636 18.005 1.00 86.50 79 PHE A CA 1
ATOM 640 C C . PHE A 1 79 ? -20.644 -1.781 18.047 1.00 86.50 79 PHE A C 1
ATOM 642 O O . PHE A 1 79 ? -21.305 -1.693 19.083 1.00 86.50 79 PHE A O 1
ATOM 649 N N . LEU A 1 80 ? -21.044 -1.175 16.929 1.00 86.94 80 LEU A N 1
ATOM 650 C CA . LEU A 1 80 ? -22.303 -0.433 16.837 1.00 86.94 80 LEU A CA 1
ATOM 651 C C . LEU A 1 80 ? -23.518 -1.351 17.026 1.00 86.94 80 LEU A C 1
ATOM 653 O O . LEU A 1 80 ? -24.450 -0.985 17.745 1.00 86.94 80 LEU A O 1
ATOM 657 N N . ARG A 1 81 ? -23.501 -2.562 16.453 1.00 89.38 81 ARG A N 1
ATOM 658 C CA . ARG A 1 81 ? -24.570 -3.555 16.669 1.00 89.38 81 ARG A CA 1
ATOM 659 C C . ARG A 1 81 ? -24.663 -3.969 18.135 1.00 89.38 81 ARG A C 1
ATOM 661 O O . ARG A 1 81 ? -25.763 -4.017 18.680 1.00 89.38 81 ARG A O 1
ATOM 668 N N . GLN A 1 82 ? -23.529 -4.211 18.786 1.00 83.69 82 GLN A N 1
ATOM 669 C CA . GLN A 1 82 ? -23.471 -4.585 20.198 1.00 83.69 82 GLN A CA 1
ATOM 670 C C . GLN A 1 82 ? -23.917 -3.433 21.105 1.00 83.69 82 GLN A C 1
ATOM 672 O O . GLN A 1 82 ? -24.768 -3.617 21.972 1.00 83.69 82 GLN A O 1
ATOM 677 N N . THR A 1 83 ? -23.421 -2.215 20.880 1.00 82.44 83 THR A N 1
ATOM 678 C CA . THR A 1 83 ? -23.768 -1.041 21.702 1.00 82.44 83 THR A CA 1
ATOM 679 C C . THR A 1 83 ? -25.215 -0.582 21.551 1.00 82.44 83 THR A C 1
ATOM 681 O O . THR A 1 83 ? -25.753 0.040 22.474 1.00 82.44 83 THR A O 1
ATOM 684 N N . ALA A 1 84 ? -25.877 -0.910 20.439 1.00 83.62 84 ALA A N 1
ATOM 685 C CA . ALA A 1 84 ? -27.314 -0.700 20.288 1.00 83.62 84 ALA A CA 1
ATOM 686 C C . ALA A 1 84 ? -28.134 -1.508 21.313 1.00 83.62 84 ALA A C 1
ATOM 688 O O . ALA A 1 84 ? -29.187 -1.040 21.743 1.00 83.62 84 ALA A O 1
ATOM 689 N N . LEU A 1 85 ? -27.635 -2.669 21.754 1.00 80.75 85 LEU A N 1
ATOM 690 C CA . LEU A 1 85 ? -28.297 -3.549 22.727 1.00 80.75 85 LEU A CA 1
ATOM 691 C C . LEU A 1 85 ? -27.979 -3.191 24.193 1.00 80.75 85 LEU A C 1
ATOM 693 O O . LEU A 1 85 ? -28.663 -3.657 25.102 1.00 80.75 85 LEU A O 1
ATOM 697 N N . ILE A 1 86 ? -26.956 -2.366 24.437 1.00 81.88 86 ILE A N 1
ATOM 698 C CA . ILE A 1 86 ? -26.414 -2.078 25.776 1.00 81.88 86 ILE A CA 1
ATOM 699 C C . ILE A 1 86 ? -27.178 -0.936 26.473 1.00 81.88 86 ILE A C 1
ATOM 701 O O . ILE A 1 86 ? -27.577 0.054 25.849 1.00 81.88 86 ILE A O 1
ATOM 705 N N . SER A 1 87 ? -27.360 -1.038 27.796 1.00 80.88 87 SER A N 1
ATOM 706 C CA . SER A 1 87 ? -28.059 -0.029 28.611 1.00 80.88 87 SER A CA 1
ATOM 707 C C . SER A 1 87 ? -27.230 1.250 28.823 1.00 80.88 87 SER A C 1
ATOM 709 O O . SER A 1 87 ? -26.001 1.234 28.785 1.00 80.88 87 SER A O 1
ATOM 711 N N . LYS A 1 88 ? -27.883 2.391 29.104 1.00 77.88 88 LYS A N 1
ATOM 712 C CA . LYS A 1 88 ? -27.207 3.702 29.261 1.00 77.88 88 LYS A CA 1
ATOM 713 C C . LYS A 1 88 ? -26.068 3.701 30.299 1.00 77.88 88 LYS A C 1
ATOM 715 O O . LYS A 1 88 ? -25.082 4.392 30.091 1.00 77.88 88 LYS A O 1
ATOM 720 N N . LYS A 1 89 ? -26.182 2.911 31.376 1.00 76.06 89 LYS A N 1
ATOM 721 C CA . LYS A 1 89 ? -25.165 2.830 32.445 1.00 76.06 89 LYS A CA 1
ATOM 722 C C . LYS A 1 89 ? -23.907 2.056 32.034 1.00 76.06 89 LYS A C 1
ATOM 724 O O . LYS A 1 89 ? -22.827 2.309 32.554 1.00 76.06 89 LYS A O 1
ATOM 729 N N . GLU A 1 90 ? -24.033 1.094 31.127 1.00 75.38 90 GLU A N 1
ATOM 730 C CA . GLU A 1 90 ? -22.900 0.298 30.637 1.00 75.38 90 GLU A CA 1
ATOM 731 C C . GLU A 1 90 ? -22.141 1.014 29.515 1.00 75.38 90 GLU A C 1
ATOM 733 O O . GLU A 1 90 ? -20.930 0.839 29.390 1.00 75.38 90 GLU A O 1
ATOM 738 N N . LYS A 1 91 ? -22.819 1.894 28.765 1.00 79.50 91 LYS A N 1
ATOM 739 C CA . LYS A 1 91 ? -22.190 2.752 27.747 1.00 79.50 91 LYS A CA 1
ATOM 740 C C . LYS A 1 91 ? -21.101 3.653 28.333 1.00 79.50 91 LYS A C 1
ATOM 742 O O . LYS A 1 91 ? -20.004 3.689 27.792 1.00 79.50 91 LYS A O 1
ATOM 747 N N . GLU A 1 92 ? -21.369 4.298 29.467 1.00 82.56 92 GLU A N 1
ATOM 748 C CA . GLU A 1 92 ? -20.413 5.193 30.142 1.00 82.56 92 GLU A CA 1
ATOM 749 C C . GLU A 1 92 ? -19.148 4.449 30.611 1.00 82.56 92 GLU A C 1
ATOM 751 O O . GLU A 1 92 ? -18.027 4.928 30.443 1.00 82.56 92 GLU A O 1
ATOM 756 N N . LYS A 1 93 ? -19.300 3.217 31.119 1.00 83.69 93 LYS A N 1
ATOM 757 C CA . LYS A 1 93 ? -18.158 2.367 31.500 1.00 83.69 93 LYS A CA 1
ATOM 758 C C . LYS A 1 93 ? -17.320 1.947 30.295 1.00 83.69 93 LYS A C 1
ATOM 760 O O . LYS A 1 93 ? -16.094 1.948 30.383 1.00 83.69 93 LYS A O 1
ATOM 765 N N . LEU A 1 94 ? -17.964 1.590 29.182 1.00 83.75 94 LEU A N 1
ATOM 766 C CA . LEU A 1 94 ? -17.271 1.241 27.939 1.00 83.75 94 LEU A CA 1
ATOM 767 C C . LEU A 1 94 ? -16.534 2.440 27.346 1.00 83.75 94 LEU A C 1
ATOM 769 O O . LEU A 1 94 ? -15.430 2.278 26.836 1.00 83.75 94 LEU A O 1
ATOM 773 N N . GLU A 1 95 ? -17.105 3.636 27.442 1.00 82.88 95 GLU A N 1
ATOM 774 C CA . GLU A 1 95 ? -16.463 4.869 26.992 1.00 82.88 95 GLU A CA 1
ATOM 775 C C . GLU A 1 95 ? -15.238 5.211 27.847 1.00 82.88 95 GLU A C 1
ATOM 777 O O . GLU A 1 95 ? -14.171 5.482 27.300 1.00 82.88 95 GLU A O 1
ATOM 782 N N . MET A 1 96 ? -15.335 5.070 29.174 1.00 83.44 96 MET A N 1
ATOM 783 C CA . MET A 1 96 ? -14.189 5.211 30.077 1.00 83.44 96 MET A CA 1
ATOM 784 C C . MET A 1 96 ? -13.102 4.163 29.786 1.00 83.44 96 MET A C 1
ATOM 786 O O . MET A 1 96 ? -11.922 4.496 29.704 1.00 83.44 96 MET A O 1
ATOM 790 N N . MET A 1 97 ? -13.477 2.900 29.559 1.00 81.25 97 MET A N 1
ATOM 791 C CA . MET A 1 97 ? -12.527 1.839 29.204 1.00 81.25 97 MET A CA 1
ATOM 792 C C . MET A 1 97 ? -11.886 2.076 27.826 1.00 81.25 97 MET A C 1
ATOM 794 O O . MET A 1 97 ? -10.685 1.863 27.660 1.00 81.25 97 MET A O 1
ATOM 798 N N . LYS A 1 98 ? -12.648 2.581 26.848 1.00 83.25 98 LYS A N 1
ATOM 799 C CA . LYS A 1 98 ? -12.136 2.991 25.533 1.00 83.25 98 LYS A CA 1
ATOM 800 C C . LYS A 1 98 ? -11.174 4.174 25.661 1.00 83.25 98 LYS A C 1
ATOM 802 O O . LYS A 1 98 ? -10.124 4.154 25.026 1.00 83.25 98 LYS A O 1
ATOM 807 N N . ALA A 1 99 ? -11.472 5.153 26.512 1.00 84.12 99 ALA A N 1
ATOM 808 C CA . ALA A 1 99 ? -10.597 6.294 26.780 1.00 84.12 99 ALA A CA 1
ATOM 809 C C . ALA A 1 99 ? -9.269 5.890 27.442 1.00 84.12 99 ALA A C 1
ATOM 811 O O . ALA A 1 99 ? -8.261 6.540 27.202 1.00 84.12 99 ALA A O 1
ATOM 812 N N . VAL A 1 100 ? -9.234 4.801 28.216 1.00 85.88 100 VAL A N 1
ATOM 813 C CA . VAL A 1 100 ? -7.998 4.257 28.821 1.00 85.88 100 VAL A CA 1
ATOM 814 C C . VAL A 1 100 ? -7.279 3.266 27.890 1.00 85.88 100 VAL A C 1
ATOM 816 O O . VAL A 1 100 ? -6.118 2.922 28.115 1.00 85.88 100 VAL A O 1
ATOM 819 N N . SER A 1 101 ? -7.919 2.833 26.796 1.00 80.69 101 SER A N 1
ATOM 820 C CA . SER A 1 101 ? -7.377 1.796 25.910 1.00 80.69 101 SER A CA 1
ATOM 821 C C . SER A 1 101 ? -6.008 2.148 25.320 1.00 80.69 101 SER A C 1
ATOM 823 O O . SER A 1 101 ? -5.169 1.260 25.199 1.00 80.69 101 SER A O 1
ATOM 825 N N . PHE A 1 102 ? -5.713 3.427 25.056 1.00 80.12 102 PHE A N 1
ATOM 826 C CA . PHE A 1 102 ? -4.419 3.846 24.500 1.00 80.12 102 PHE A CA 1
ATOM 827 C C . PHE A 1 102 ? -3.219 3.480 25.392 1.00 80.12 102 PHE A C 1
ATOM 829 O O . PHE A 1 102 ? -2.129 3.279 24.867 1.00 80.12 102 PHE A O 1
ATOM 836 N N . MET A 1 103 ? -3.402 3.357 26.715 1.00 82.44 103 MET A N 1
ATOM 837 C CA . MET A 1 103 ? -2.328 2.972 27.646 1.00 82.44 103 MET A CA 1
ATOM 838 C C . MET A 1 103 ? -1.914 1.502 27.498 1.00 82.44 103 MET A C 1
ATOM 840 O O . MET A 1 103 ? -0.793 1.140 27.848 1.00 82.44 103 MET A O 1
ATOM 844 N N . TYR A 1 104 ? -2.815 0.664 26.981 1.00 80.94 104 TYR A N 1
ATOM 845 C CA . TYR A 1 104 ? -2.612 -0.775 26.798 1.00 80.94 104 TYR A CA 1
ATOM 846 C C . TYR A 1 104 ? -2.551 -1.179 25.318 1.00 80.94 104 TYR A C 1
ATOM 848 O O . TYR A 1 104 ? -2.254 -2.334 25.004 1.00 80.94 104 TYR A O 1
ATOM 856 N N . VAL A 1 105 ? -2.798 -0.238 24.398 1.00 77.94 105 VAL A N 1
ATOM 857 C CA . VAL A 1 105 ? -2.575 -0.439 22.968 1.00 77.94 105 VAL A CA 1
ATOM 858 C C . VAL A 1 105 ? -1.075 -0.490 22.711 1.00 77.94 105 VAL A C 1
ATOM 860 O O . VAL A 1 105 ? -0.301 0.404 23.046 1.00 77.94 105 VAL A O 1
ATOM 863 N N . LYS A 1 106 ? -0.675 -1.590 22.089 1.00 75.12 106 LYS A N 1
ATOM 864 C CA . LYS A 1 106 ? 0.696 -1.888 21.713 1.00 75.12 106 LYS A CA 1
ATOM 865 C C . LYS A 1 106 ? 1.238 -0.818 20.748 1.00 75.12 106 LYS A C 1
ATOM 867 O O . LYS A 1 106 ? 0.594 -0.559 19.730 1.00 75.12 106 LYS A O 1
ATOM 872 N N . PRO A 1 107 ? 2.414 -0.223 21.023 1.00 81.75 107 PRO A N 1
ATOM 873 C CA . PRO A 1 107 ? 2.981 0.799 20.156 1.00 81.75 107 PRO A CA 1
ATOM 874 C C . PRO A 1 107 ? 3.287 0.251 18.749 1.00 81.75 107 PRO A C 1
ATOM 876 O O . PRO A 1 107 ? 3.637 -0.929 18.599 1.00 81.75 107 PRO A O 1
ATOM 879 N N . PRO A 1 108 ? 3.168 1.095 17.710 1.00 77.19 108 PRO A N 1
ATOM 880 C CA . PRO A 1 108 ? 3.366 0.693 16.322 1.00 77.19 108 PRO A CA 1
ATOM 881 C C . PRO A 1 108 ? 4.779 0.140 16.095 1.00 77.19 108 PRO A C 1
ATOM 883 O O . PRO A 1 108 ? 5.767 0.716 16.544 1.00 77.19 108 PRO A O 1
ATOM 886 N N . GLY A 1 109 ? 4.870 -0.996 15.399 1.00 72.31 109 GLY A N 1
ATOM 887 C CA . GLY A 1 109 ? 6.129 -1.705 15.133 1.00 72.31 109 GLY A CA 1
ATOM 888 C C . GLY A 1 109 ? 6.500 -2.775 16.167 1.00 72.31 109 GLY A C 1
ATOM 889 O O . GLY A 1 109 ? 7.399 -3.577 15.916 1.00 72.31 109 GLY A O 1
ATOM 890 N N . TYR A 1 110 ? 5.795 -2.862 17.298 1.00 71.62 110 TYR A N 1
ATOM 891 C CA . TYR A 1 110 ? 5.979 -3.966 18.237 1.00 71.62 110 TYR A CA 1
ATOM 892 C C . TYR A 1 110 ? 5.167 -5.181 17.727 1.00 71.62 110 TYR A C 1
ATOM 894 O O . TYR A 1 110 ? 3.940 -5.146 17.692 1.00 71.62 110 TYR A O 1
ATOM 902 N N . ASN A 1 111 ? 5.831 -6.278 17.340 1.00 66.19 111 ASN A N 1
ATOM 903 C CA . ASN A 1 111 ? 5.194 -7.546 16.935 1.00 66.19 111 ASN A CA 1
ATOM 904 C C . ASN A 1 111 ? 5.225 -8.528 18.116 1.00 66.19 111 ASN A C 1
ATOM 906 O O . ASN A 1 111 ? 6.294 -8.880 18.608 1.00 66.19 111 ASN A O 1
ATOM 910 N N . ALA A 1 112 ? 4.062 -8.928 18.643 1.00 63.59 112 ALA A N 1
ATOM 911 C CA . ALA A 1 112 ? 3.983 -9.796 19.832 1.00 63.59 112 ALA A CA 1
ATOM 912 C C . ALA A 1 112 ? 4.537 -11.199 19.572 1.00 63.59 112 ALA A C 1
ATOM 914 O O . ALA A 1 112 ? 5.210 -11.763 20.428 1.00 63.59 112 ALA A O 1
ATOM 915 N N . GLU A 1 113 ? 4.320 -11.708 18.364 1.00 55.06 113 GLU A N 1
ATOM 916 C CA . GLU A 1 113 ? 4.832 -13.005 17.935 1.00 55.06 113 GLU A CA 1
ATOM 917 C C . GLU A 1 113 ? 6.356 -12.992 17.795 1.00 55.06 113 GLU A C 1
ATOM 919 O O . GLU A 1 113 ? 7.016 -13.918 18.248 1.00 55.06 113 G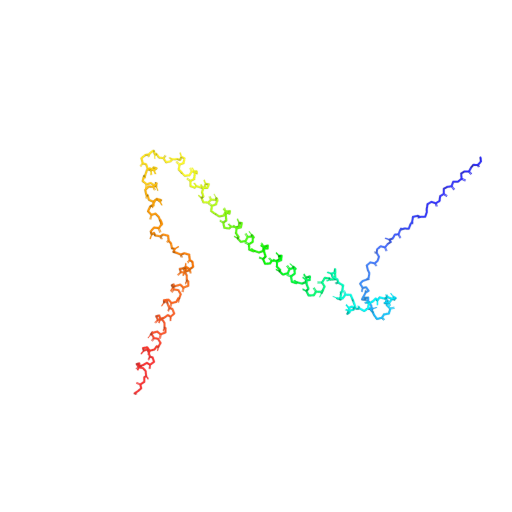LU A O 1
ATOM 924 N N . SER A 1 114 ? 6.938 -11.908 17.271 1.00 57.97 114 SER A N 1
ATOM 925 C CA . SER A 1 114 ? 8.393 -11.773 17.134 1.00 57.97 114 SER A CA 1
ATOM 926 C C . SER A 1 114 ? 9.098 -11.574 18.478 1.00 57.97 114 SER A C 1
ATOM 928 O O . SER A 1 114 ? 10.172 -12.125 18.676 1.00 57.97 114 SER A O 1
ATOM 930 N N . ALA A 1 115 ? 8.498 -10.830 19.413 1.00 61.22 115 ALA A N 1
ATOM 931 C CA . ALA A 1 115 ? 9.061 -10.636 20.752 1.00 61.22 115 ALA A CA 1
ATOM 932 C C . ALA A 1 115 ? 9.006 -11.923 21.590 1.00 61.22 115 ALA A C 1
ATOM 934 O O . ALA A 1 115 ? 9.997 -12.286 22.211 1.00 61.22 115 ALA A O 1
ATOM 935 N N . LYS A 1 116 ? 7.885 -12.655 21.538 1.00 60.09 116 LYS A N 1
ATOM 936 C CA . LYS A 1 116 ? 7.733 -13.944 22.229 1.00 60.09 116 LYS A CA 1
ATOM 937 C C . LYS A 1 116 ? 8.596 -15.046 21.601 1.00 60.09 116 LYS A C 1
ATOM 939 O O . LYS A 1 116 ? 9.126 -15.893 22.311 1.00 60.09 116 LYS A O 1
ATOM 944 N N . ALA A 1 117 ? 8.769 -15.029 20.277 1.00 60.00 117 ALA A N 1
ATOM 945 C CA . ALA A 1 117 ? 9.694 -15.927 19.586 1.00 60.00 117 ALA A CA 1
ATOM 946 C C . ALA A 1 117 ? 11.163 -15.593 19.894 1.00 60.00 117 ALA A C 1
ATOM 948 O O . ALA A 1 117 ? 11.967 -16.509 20.042 1.00 60.00 117 ALA A O 1
ATOM 949 N N . ALA A 1 118 ? 11.510 -14.309 20.029 1.00 64.06 118 ALA A N 1
ATOM 950 C CA . ALA A 1 118 ? 12.841 -13.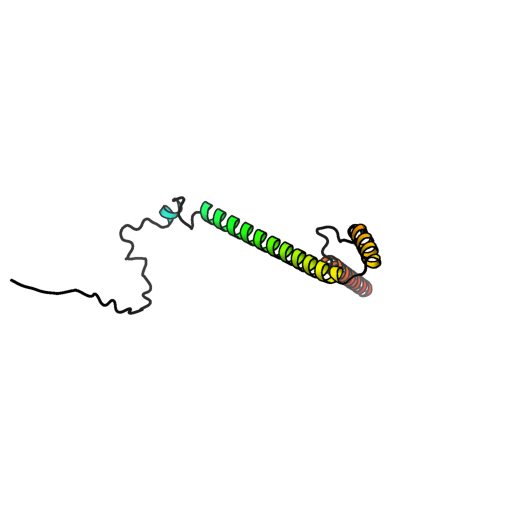881 20.454 1.00 64.06 118 ALA A CA 1
ATOM 951 C C . ALA A 1 118 ? 13.132 -14.274 21.911 1.00 64.06 118 ALA A C 1
ATOM 953 O O . ALA A 1 118 ? 14.220 -14.762 22.184 1.00 64.06 118 ALA A O 1
ATOM 954 N N . GLU A 1 119 ? 12.157 -14.142 22.816 1.00 67.06 119 GLU A N 1
ATOM 955 C CA . GLU A 1 119 ? 12.275 -14.568 24.218 1.00 67.06 119 GLU A CA 1
ATOM 956 C C . GLU A 1 119 ? 12.468 -16.089 24.332 1.00 67.06 119 GLU A C 1
ATOM 958 O O . GLU A 1 119 ? 13.415 -16.542 24.969 1.00 67.06 119 GLU A O 1
ATOM 963 N N . MET A 1 120 ? 11.670 -16.889 23.611 1.00 63.78 120 MET A N 1
ATOM 964 C CA . MET A 1 120 ? 11.860 -18.347 23.573 1.00 63.78 120 MET A CA 1
ATOM 965 C C . MET A 1 120 ? 13.186 -18.771 22.918 1.00 63.78 120 MET A C 1
ATOM 967 O O . MET A 1 120 ? 13.774 -19.782 23.307 1.00 63.78 120 MET A O 1
ATOM 971 N N . ALA A 1 121 ? 13.671 -18.031 21.916 1.00 69.75 121 ALA A N 1
ATOM 972 C CA . ALA A 1 121 ? 14.959 -18.307 21.282 1.00 69.75 121 ALA A CA 1
ATOM 973 C C . ALA A 1 121 ? 16.142 -17.955 22.199 1.00 69.75 121 ALA A C 1
ATOM 975 O O . ALA A 1 121 ? 17.117 -18.707 22.247 1.00 69.75 121 ALA A O 1
ATOM 976 N N . ASP A 1 122 ? 16.045 -16.854 22.945 1.00 73.81 122 ASP A N 1
ATOM 977 C CA . ASP A 1 122 ? 17.059 -16.433 23.914 1.00 73.81 122 ASP A CA 1
ATOM 978 C C . ASP A 1 122 ? 17.114 -17.396 25.109 1.00 73.81 122 ASP A C 1
ATOM 980 O O . ASP A 1 122 ? 18.192 -17.843 25.502 1.00 73.81 122 ASP A O 1
ATOM 984 N N . GLU A 1 123 ? 15.960 -17.852 25.610 1.00 72.94 123 GLU A N 1
ATOM 985 C CA . GLU A 1 123 ? 15.893 -18.903 26.633 1.00 72.94 123 GLU A CA 1
ATOM 986 C C . GLU A 1 123 ? 16.527 -20.215 26.163 1.00 72.94 123 GLU A C 1
ATOM 988 O O . GLU A 1 123 ? 17.267 -20.853 26.917 1.00 72.94 123 GLU A O 1
ATOM 993 N N . LYS A 1 124 ? 16.278 -20.621 24.913 1.00 75.88 124 LYS A N 1
ATOM 994 C CA . LYS A 1 124 ? 16.865 -21.840 24.346 1.00 75.88 124 LYS A CA 1
ATOM 995 C C . LYS A 1 124 ? 18.381 -21.720 24.198 1.00 75.88 124 LYS A C 1
ATOM 997 O O . LYS A 1 124 ? 19.094 -22.645 24.583 1.00 75.88 124 LYS A O 1
ATOM 1002 N N . LYS A 1 125 ? 18.877 -20.575 23.723 1.00 75.56 125 LYS A N 1
ATOM 1003 C CA . LYS A 1 125 ? 20.315 -20.303 23.607 1.00 75.56 125 LYS A CA 1
ATOM 1004 C C . LYS A 1 125 ? 20.997 -20.308 24.974 1.00 75.56 125 LYS A C 1
ATOM 1006 O O . LYS A 1 125 ? 22.030 -20.943 25.144 1.00 75.56 125 LYS A O 1
ATOM 1011 N N . LYS A 1 126 ? 20.369 -19.701 25.982 1.00 77.69 126 LYS A N 1
ATOM 1012 C CA . LYS A 1 126 ? 20.880 -19.679 27.358 1.00 77.69 126 LYS A CA 1
ATOM 1013 C C . LYS A 1 126 ? 20.933 -21.077 27.981 1.00 77.69 126 LYS A C 1
ATOM 1015 O O . LYS A 1 126 ? 21.884 -21.390 28.690 1.00 77.69 126 LYS A O 1
ATOM 1020 N N . GLN A 1 127 ? 19.952 -21.933 27.686 1.00 75.19 127 GLN A N 1
ATOM 1021 C CA . GLN A 1 127 ? 19.967 -23.344 28.091 1.00 75.19 127 GLN A CA 1
ATOM 1022 C C . GLN A 1 127 ? 21.035 -24.161 27.354 1.00 75.19 127 GLN A C 1
ATOM 1024 O O . GLN A 1 127 ? 21.624 -25.062 27.948 1.00 75.19 127 GLN A O 1
ATOM 1029 N N . GLU A 1 128 ? 21.272 -23.888 26.072 1.00 76.31 128 GLU A N 1
ATOM 1030 C CA . GLU A 1 128 ? 22.334 -24.521 25.283 1.00 76.31 128 GLU A CA 1
ATOM 1031 C C . GLU A 1 128 ? 23.723 -24.107 25.786 1.00 76.31 128 GLU A C 1
ATOM 1033 O O . GLU A 1 128 ? 24.564 -24.978 25.999 1.00 76.31 128 GLU A O 1
ATOM 1038 N N . ASP A 1 129 ? 23.925 -22.824 26.091 1.00 75.06 129 ASP A N 1
ATOM 1039 C CA . ASP A 1 129 ? 25.159 -22.285 26.669 1.00 75.06 129 ASP A CA 1
ATOM 1040 C C . ASP A 1 129 ? 25.412 -22.839 28.085 1.00 75.06 129 ASP A C 1
ATOM 1042 O O . ASP A 1 129 ? 26.533 -23.241 28.401 1.00 75.06 129 ASP A O 1
ATOM 1046 N N . GLU A 1 130 ? 24.378 -22.949 28.931 1.00 78.00 130 GLU A N 1
ATOM 1047 C CA . GLU A 1 130 ? 24.483 -23.591 30.252 1.00 78.00 130 GLU A CA 1
ATOM 1048 C C . GLU A 1 130 ? 24.824 -25.082 30.141 1.00 78.00 130 GLU A C 1
ATOM 1050 O O . GLU A 1 130 ? 25.684 -25.576 30.871 1.00 78.00 130 GLU A O 1
ATOM 1055 N N . LYS A 1 131 ? 24.180 -25.816 29.225 1.00 77.69 131 LYS A N 1
ATOM 1056 C CA . LYS A 1 131 ? 24.472 -27.240 28.989 1.00 77.69 131 LYS A CA 1
ATOM 1057 C C . LYS A 1 131 ? 25.884 -27.436 28.447 1.00 77.69 131 LYS A C 1
ATOM 1059 O O . LYS A 1 131 ? 26.588 -28.329 28.909 1.00 77.69 131 LYS A O 1
ATOM 1064 N N . PHE A 1 132 ? 26.312 -26.583 27.519 1.00 77.50 132 PHE A N 1
ATOM 1065 C CA . PHE A 1 132 ? 27.658 -26.587 26.957 1.00 77.50 132 PHE A CA 1
ATOM 1066 C C . PHE A 1 132 ? 28.712 -26.309 28.037 1.00 77.50 132 PHE A C 1
ATOM 1068 O O . PHE A 1 132 ? 29.691 -27.050 28.145 1.00 77.50 132 PHE A O 1
ATOM 1075 N N . CYS A 1 133 ? 28.470 -25.320 28.902 1.00 70.62 133 CYS A N 1
ATOM 1076 C CA . CYS A 1 133 ? 29.357 -24.969 30.012 1.00 70.62 133 CYS A CA 1
ATOM 1077 C C . CYS A 1 133 ? 29.430 -26.083 31.072 1.00 70.62 133 CYS A C 1
ATOM 1079 O O . CYS A 1 133 ? 30.510 -26.389 31.567 1.00 70.62 133 CYS A O 1
ATOM 1081 N N . ARG A 1 134 ? 28.309 -26.760 31.359 1.00 70.44 134 ARG A N 1
ATOM 1082 C CA . ARG A 1 134 ? 28.247 -27.916 32.276 1.00 70.44 134 ARG A CA 1
ATOM 1083 C C . ARG A 1 134 ? 28.833 -29.211 31.697 1.00 70.44 134 ARG A C 1
ATOM 1085 O O . ARG A 1 134 ? 29.093 -30.136 32.457 1.00 70.44 134 ARG A O 1
ATOM 1092 N N . SER A 1 135 ? 29.016 -29.300 30.379 1.00 68.62 135 SER A N 1
ATOM 1093 C CA . SER A 1 135 ? 29.561 -30.488 29.694 1.00 68.62 135 SER A CA 1
ATOM 1094 C C . SER A 1 135 ? 31.071 -30.452 29.426 1.00 68.62 135 SER A C 1
ATOM 1096 O O . SER A 1 135 ? 31.608 -31.408 28.865 1.00 68.62 135 SER A O 1
ATOM 1098 N N . ARG A 1 136 ? 31.764 -29.366 29.792 1.00 63.38 136 ARG A N 1
ATOM 1099 C CA . ARG A 1 136 ? 33.225 -29.271 29.669 1.00 63.38 136 ARG A CA 1
ATOM 1100 C C . ARG A 1 136 ? 33.903 -29.990 30.856 1.00 63.38 136 ARG A C 1
ATOM 1102 O O . ARG A 1 136 ? 33.569 -29.635 31.984 1.00 63.38 136 ARG A O 1
ATOM 1109 N N . PRO A 1 137 ? 34.803 -30.969 30.615 1.00 64.25 137 PRO A N 1
ATOM 1110 C CA . PRO A 1 137 ? 35.582 -31.642 31.662 1.00 64.25 137 PRO A CA 1
ATOM 1111 C C . PRO A 1 137 ? 36.515 -30.706 32.431 1.00 64.25 137 PRO A C 1
ATOM 1113 O O . PRO A 1 137 ? 37.041 -29.756 31.800 1.00 64.25 137 PRO A O 1
#

Organism: Sesamum radiatum (NCBI:txid300843)

Radius of gyration: 34.46 Å; Cα contacts (8 Å, |Δi|>4): 19; chains: 1; bounding box: 68×38×99 Å

Mean predicted aligned error: 17.6 Å

pLDDT: mean 75.49, std 17.12, range [33.84, 97.44]

Foldseek 3Di:
DDDDDDDDDPPPPDDDDPPPPPPPPPCPVPPDPVVLLPDPPRCPNPVNVVVVVVVVVVVVVVVVVVVVVVVVVVVVVVVVVVVVPDDPVVVVVVVVVVVCVVVVPDDPPDDPVVVVVVVVVVVVVVVVVVVVVVPDD

Solvent-accessible surface area (backbone atoms only — not comparable to full-atom values): 8557 Å² total; per-residue (Å²): 138,79,89,78,91,83,84,84,76,81,79,77,76,84,74,87,65,93,66,82,75,66,74,84,79,72,58,74,90,57,75,54,71,73,64,46,40,75,36,91,81,30,70,84,13,67,72,43,46,50,51,51,50,51,51,51,53,52,48,54,52,50,49,54,51,50,53,52,51,52,54,50,47,52,52,51,54,50,48,51,60,53,55,72,75,53,54,79,76,57,51,57,53,50,50,54,52,56,71,51,39,70,83,73,54,77,60,90,90,71,51,70,70,60,53,52,50,49,50,56,50,49,54,49,49,53,50,50,52,50,51,53,62,71,67,59,130

Secondary structure (DSSP, 8-state):
----------------------TTT--TT---HHHHHTSTT-TTSHHHHHHHHHHHHHHHHHHHHHHHHHHHHHHHHHHHHHHHHS-HHHHHHHHHHHHHGGGTSPPTT--HHHHHHHHHHHHHHHHHHHHHHHT--

Sequence (137 aa):
MEEEGGGFGLSKNSSDKGGEVDYKTKAGTAWSHSFLNQKPWHPLSYPNQRRKWIAEQTHSQKQRRAEEVAREYAQEQEFLRQTALISKKEKEKLEMMKAVSFMYVKPPGYNAESAKAAEMADEKKKQEDEKFCRSRP

InterPro domains:
  IPR019339 CBF1-interacting co-repressor CIR, N-terminal domain [PF10197] (41-76)
  IPR019339 CBF1-interacting co-repressor CIR, N-terminal domain [SM01083] (40-76)
  IPR040014 Corepressor interacting with RBPJ 1 [PTHR13151] (27-130)